Protein AF-A0A8S2AMV3-F1 (afdb_monomer)

Sequence (111 aa):
MFVGEENVQEKDVESAAIEYRDFISIHAGNHKGGLKNCLNGDPNRDIRLSMSEQWLEALAKTRGPDLVKFTQWNLLRIYPKTTRFDSYNYDPLVGSIYGAQMVAFNMQVII

Secondary structure (DSSP, 8-state):
------STTHHHHHHHHHHHHHT-SSEEPP-TTGGGTTT---TTS-EEEEEEHHHHHHHHHHHHHHHHHHHTTSEEEEE--TT-TT-PPPPTHHHHTTT-SEE---TTS--

Solvent-accessible surface area (backbone atoms only — not comparable to full-atom values): 6828 Å² total; per-residue (Å²): 132,89,85,85,98,80,72,82,67,60,59,59,53,51,50,53,51,50,57,57,53,72,71,51,83,67,43,74,56,70,59,78,72,43,90,81,39,54,67,67,66,60,94,90,51,61,33,30,44,78,45,34,49,66,56,46,57,61,46,43,78,78,41,41,71,53,43,36,61,35,34,76,67,26,46,32,33,35,34,70,49,86,86,44,78,84,42,66,73,74,71,66,59,81,40,48,81,36,51,36,77,40,75,54,69,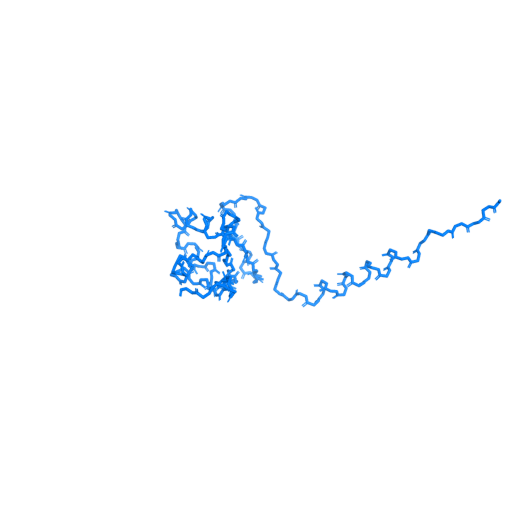50,82,88,53,80,131

Foldseek 3Di:
DDDDPPDDPPVVVVVVVVVVVVPDQAEAQDCVPHLVCRLVDDPVHAHEYEDELVSLLVSCVPQLVSLLVSLVRYAYAYDHDPVPPVQDADDQCSQVVSNHPHDDGPPVDDD

Structure (mmCIF, N/CA/C/O backbone):
data_AF-A0A8S2AMV3-F1
#
_entry.id   AF-A0A8S2AMV3-F1
#
loop_
_atom_site.group_PDB
_atom_site.id
_atom_site.type_symbol
_atom_site.label_atom_id
_atom_site.label_alt_id
_atom_site.label_comp_id
_atom_site.label_asym_id
_atom_site.label_entity_id
_atom_site.label_seq_id
_atom_site.pdbx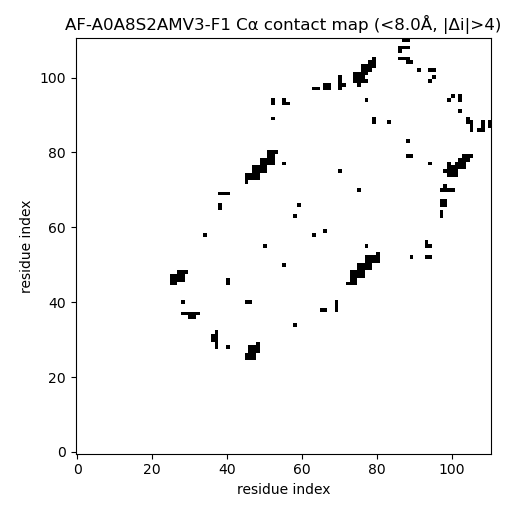_PDB_ins_code
_atom_site.Cartn_x
_atom_site.Cartn_y
_atom_site.Cartn_z
_atom_site.occupancy
_atom_site.B_iso_or_equiv
_atom_site.auth_seq_id
_atom_site.auth_comp_id
_atom_site.auth_asym_id
_atom_site.auth_atom_id
_atom_site.pdbx_PDB_model_num
ATOM 1 N N . MET A 1 1 ? 35.456 27.931 33.534 1.00 32.22 1 MET A N 1
ATOM 2 C CA . MET A 1 1 ? 34.500 27.558 34.597 1.00 32.22 1 MET A CA 1
ATOM 3 C C . MET A 1 1 ? 33.116 27.663 33.974 1.00 32.22 1 MET A C 1
ATOM 5 O O . MET A 1 1 ? 32.873 28.658 33.310 1.00 32.22 1 MET A O 1
ATOM 9 N N . PHE A 1 2 ? 32.348 26.575 34.070 1.00 42.25 2 PHE A N 1
ATOM 10 C CA . PHE A 1 2 ? 31.042 26.228 33.470 1.00 42.25 2 PHE A CA 1
ATOM 11 C C . PHE A 1 2 ? 30.028 27.399 33.395 1.00 42.25 2 PHE A C 1
ATOM 13 O O . PHE A 1 2 ? 30.151 28.330 34.181 1.00 42.25 2 PHE A O 1
ATOM 20 N N . VAL A 1 3 ? 29.058 27.444 32.464 1.00 35.28 3 VAL A N 1
ATOM 21 C CA . VAL A 1 3 ? 27.812 26.640 32.483 1.00 35.28 3 VAL A CA 1
ATOM 22 C C . VAL A 1 3 ? 27.141 26.539 31.089 1.00 35.28 3 VAL A C 1
ATOM 24 O O . VAL A 1 3 ? 26.787 27.554 30.505 1.00 35.28 3 VAL A O 1
ATOM 27 N N . GLY A 1 4 ? 26.943 25.295 30.628 1.00 45.47 4 GLY A N 1
ATOM 28 C CA . GLY A 1 4 ? 25.742 24.722 29.983 1.00 45.47 4 GLY A CA 1
ATOM 29 C C . GLY A 1 4 ? 25.014 25.431 28.831 1.00 45.47 4 GLY A C 1
ATOM 30 O O . GLY A 1 4 ? 24.056 26.157 29.076 1.00 45.47 4 GLY A O 1
ATOM 31 N N . GLU A 1 5 ? 25.315 25.032 27.591 1.00 45.06 5 GLU A N 1
ATOM 32 C CA . GLU A 1 5 ? 24.388 25.087 26.443 1.00 45.06 5 GLU A CA 1
ATOM 33 C C . GLU A 1 5 ? 23.826 23.679 26.155 1.00 45.06 5 GLU A C 1
ATOM 35 O O . GLU A 1 5 ? 24.066 23.087 25.111 1.00 45.06 5 GLU A O 1
ATOM 40 N N . GLU A 1 6 ? 23.093 23.100 27.106 1.00 51.28 6 GLU A N 1
ATOM 41 C CA . GLU A 1 6 ? 22.405 21.811 26.925 1.00 51.28 6 GLU A CA 1
ATOM 42 C C . GLU A 1 6 ? 20.994 21.898 27.530 1.00 51.28 6 GLU A C 1
ATOM 44 O O . GLU A 1 6 ? 20.849 21.645 28.724 1.00 51.28 6 GLU A O 1
ATOM 49 N N . ASN A 1 7 ? 19.964 22.302 26.754 1.00 51.59 7 ASN A N 1
ATOM 50 C CA . ASN A 1 7 ? 18.553 21.851 26.928 1.00 51.59 7 ASN A CA 1
ATOM 51 C C . ASN A 1 7 ? 17.475 22.546 26.060 1.00 51.59 7 ASN A C 1
ATOM 53 O O . ASN A 1 7 ? 16.330 22.098 26.089 1.00 51.59 7 ASN A O 1
ATOM 57 N N . VAL A 1 8 ? 17.750 23.654 25.360 1.00 47.81 8 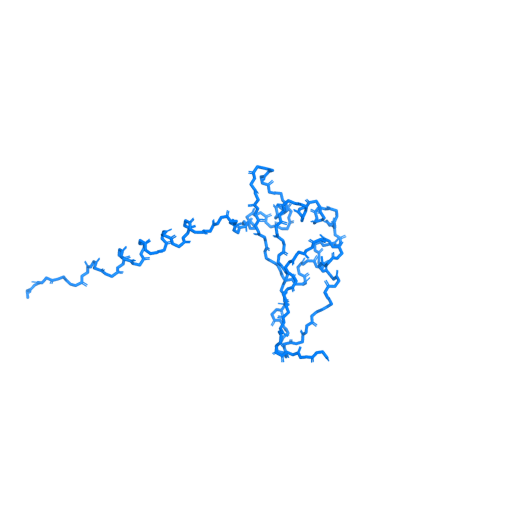VAL A N 1
ATOM 58 C CA . VAL A 1 8 ? 16.655 24.509 24.830 1.00 47.81 8 VAL A CA 1
ATOM 59 C C . VAL A 1 8 ? 16.135 24.083 23.444 1.00 47.81 8 VAL A C 1
ATOM 61 O O . VAL A 1 8 ? 15.021 24.435 23.094 1.00 47.81 8 VAL A O 1
ATOM 64 N N . GLN A 1 9 ? 16.855 23.259 22.672 1.00 55.59 9 GLN A N 1
ATOM 65 C CA . GLN A 1 9 ? 16.417 22.868 21.315 1.00 55.59 9 GLN A CA 1
ATOM 66 C C . GLN A 1 9 ? 15.683 21.519 21.218 1.00 55.59 9 GLN A C 1
ATOM 68 O O . GLN A 1 9 ? 14.879 21.339 20.311 1.00 55.59 9 GLN A O 1
ATOM 73 N N . GLU A 1 10 ? 15.906 20.566 22.126 1.00 55.97 10 GLU A N 1
ATOM 74 C CA . GLU A 1 10 ? 15.291 19.228 22.018 1.00 55.97 10 GLU A CA 1
ATOM 75 C C . GLU A 1 10 ? 13.824 19.204 22.468 1.00 55.97 10 GLU A C 1
ATOM 77 O O . GLU A 1 10 ? 12.996 18.540 21.847 1.00 55.97 10 GLU A O 1
ATOM 82 N N . LYS A 1 11 ? 13.476 19.980 23.504 1.00 58.62 11 LYS A N 1
ATOM 83 C CA . LYS A 1 11 ? 12.108 20.033 24.049 1.00 58.62 11 LYS A CA 1
ATOM 84 C C . LYS A 1 11 ? 11.096 20.637 23.076 1.00 58.62 11 LYS A C 1
ATOM 86 O O . LYS A 1 11 ? 9.969 20.154 23.021 1.00 58.62 11 LYS A O 1
ATOM 91 N N . ASP A 1 12 ? 11.507 21.638 22.300 1.00 63.31 12 ASP A N 1
ATOM 92 C CA . ASP A 1 12 ? 1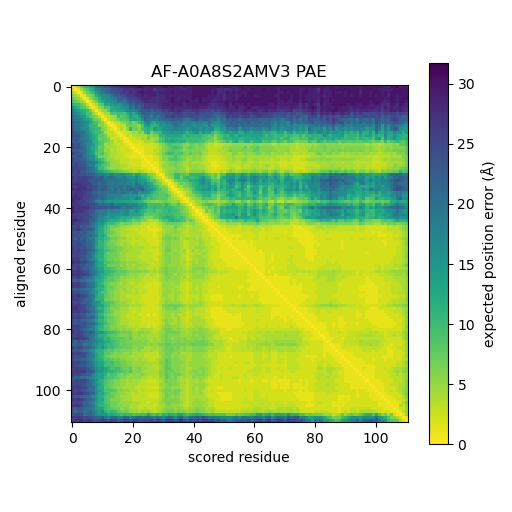0.647 22.306 21.312 1.00 63.31 12 ASP A CA 1
ATOM 93 C C . ASP A 1 12 ? 10.432 21.446 20.055 1.00 63.31 12 ASP A C 1
ATOM 95 O O . ASP A 1 12 ? 9.376 21.487 19.426 1.00 63.31 12 ASP A O 1
ATOM 99 N N . VAL A 1 13 ? 11.416 20.617 19.691 1.00 68.06 13 VAL A N 1
ATOM 100 C CA . VAL A 1 13 ? 11.283 19.656 18.585 1.00 68.06 13 VAL A CA 1
ATOM 101 C C . VAL A 1 13 ? 10.405 18.473 18.999 1.00 68.06 13 VAL A C 1
ATOM 103 O O . VAL A 1 13 ? 9.607 17.985 18.198 1.00 68.06 13 VAL A O 1
ATOM 106 N N . GLU A 1 14 ? 10.513 18.017 20.248 1.00 73.56 14 GLU A N 1
ATOM 107 C CA . GLU A 1 14 ? 9.685 16.932 20.772 1.00 73.56 14 GLU A CA 1
ATOM 108 C C . GLU A 1 14 ? 8.222 17.354 20.976 1.00 73.56 14 GLU A C 1
ATOM 110 O O . GLU A 1 14 ? 7.321 16.598 20.608 1.00 73.56 14 GLU A O 1
ATOM 115 N N . SER A 1 15 ? 7.962 18.574 21.458 1.00 74.56 15 SER A N 1
ATOM 116 C CA . SER A 1 15 ? 6.599 19.118 21.539 1.00 74.56 15 SER A CA 1
ATOM 117 C C . SER A 1 15 ? 5.964 19.269 20.153 1.00 74.56 15 SER A C 1
ATOM 119 O O . SER A 1 15 ? 4.858 18.775 19.936 1.00 74.56 15 SER A O 1
ATOM 121 N N . ALA A 1 16 ? 6.693 19.818 19.175 1.00 76.25 16 ALA A N 1
ATOM 122 C CA . ALA A 1 16 ? 6.225 19.918 17.792 1.00 76.25 16 ALA A CA 1
ATOM 123 C C . ALA A 1 16 ? 5.962 18.537 17.155 1.00 76.25 16 ALA A C 1
ATOM 125 O O . ALA A 1 16 ? 5.011 18.360 16.388 1.00 76.25 16 ALA A O 1
ATOM 126 N N . ALA A 1 17 ? 6.772 17.525 17.483 1.00 81.81 17 ALA A N 1
ATOM 127 C CA . ALA A 1 17 ? 6.555 16.156 17.025 1.00 81.81 17 ALA A CA 1
ATOM 128 C C . ALA A 1 17 ? 5.298 15.515 17.640 1.00 81.81 17 ALA A C 1
ATOM 130 O O . ALA A 1 17 ? 4.644 14.709 16.972 1.00 81.81 17 ALA A O 1
ATOM 131 N N . ILE A 1 18 ? 4.960 15.849 18.889 1.00 83.44 18 ILE A N 1
ATOM 132 C CA . ILE A 1 18 ? 3.724 15.404 19.550 1.00 83.44 18 ILE A CA 1
ATOM 133 C C . ILE A 1 18 ? 2.513 16.058 18.883 1.00 83.44 18 ILE A C 1
ATOM 135 O O . ILE A 1 18 ? 1.624 15.340 18.430 1.00 83.44 18 ILE A O 1
ATOM 139 N N . GLU A 1 19 ? 2.529 17.380 18.705 1.00 89.38 19 GLU A N 1
ATOM 140 C CA . GLU A 1 19 ? 1.448 18.108 18.028 1.00 89.38 19 GLU A CA 1
ATOM 141 C C . GLU A 1 19 ? 1.195 17.555 16.618 1.00 89.38 19 GLU A C 1
ATOM 143 O O . GLU A 1 19 ? 0.056 17.292 16.236 1.00 89.38 19 GLU A O 1
ATOM 148 N N . TYR A 1 20 ? 2.260 17.276 15.856 1.00 89.62 20 TYR A N 1
ATOM 149 C CA . TYR A 1 20 ? 2.140 16.655 14.537 1.00 89.62 20 TYR A CA 1
ATOM 150 C C . TYR A 1 20 ? 1.484 15.267 14.581 1.00 89.62 20 TYR A C 1
ATOM 152 O O . TYR A 1 20 ? 0.687 14.931 13.703 1.00 89.62 20 TYR A O 1
ATOM 160 N N . ARG A 1 21 ? 1.814 14.442 15.583 1.00 87.75 21 ARG A N 1
ATOM 161 C CA . ARG A 1 21 ? 1.227 13.101 15.737 1.00 87.75 21 ARG A CA 1
ATOM 162 C C . ARG A 1 21 ? -0.266 13.167 16.030 1.00 87.75 21 ARG A C 1
ATOM 164 O O . ARG A 1 21 ? -0.997 12.332 15.498 1.00 87.75 21 ARG A O 1
ATOM 171 N N . ASP A 1 22 ? -0.700 14.155 16.803 1.00 89.81 22 ASP A N 1
ATOM 172 C CA . ASP A 1 22 ? -2.104 14.336 17.173 1.00 89.81 22 ASP A CA 1
ATOM 173 C C . ASP A 1 22 ? -2.975 14.756 1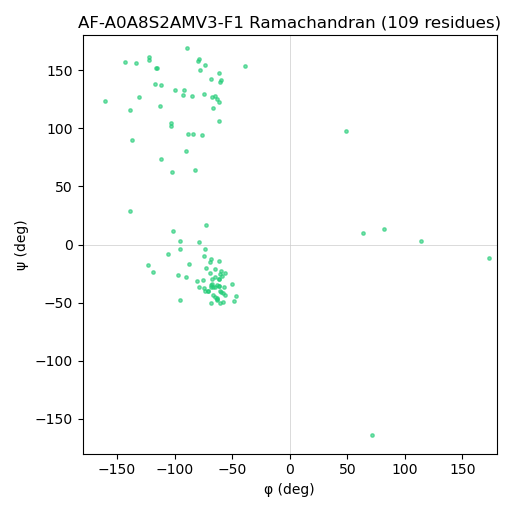5.976 1.00 89.81 22 ASP A C 1
ATOM 175 O O . ASP A 1 22 ? -4.161 14.427 15.921 1.00 89.81 22 ASP A O 1
ATOM 179 N N . PHE A 1 23 ? -2.388 15.378 14.946 1.00 91.69 23 PHE A N 1
ATOM 180 C CA . PHE A 1 23 ? -3.080 15.664 13.682 1.00 91.69 23 PHE A CA 1
ATOM 181 C C . PHE A 1 23 ? -3.291 14.430 12.780 1.00 91.69 23 PHE A C 1
ATOM 183 O O . PHE A 1 23 ? -4.009 14.510 11.780 1.00 91.69 23 PHE A O 1
ATOM 190 N N . ILE A 1 24 ? -2.688 13.275 13.083 1.00 89.81 24 ILE A N 1
ATOM 191 C CA . ILE A 1 24 ? -2.810 12.067 12.253 1.00 89.81 24 ILE A CA 1
ATOM 192 C C . ILE A 1 24 ? -4.028 11.250 12.694 1.00 89.81 24 ILE A C 1
ATOM 194 O O . ILE A 1 24 ? -3.920 10.394 13.561 1.00 89.81 24 ILE A O 1
ATOM 198 N N . SER A 1 25 ? -5.176 11.431 12.037 1.00 90.44 25 SER A N 1
ATOM 199 C CA . SER A 1 25 ? -6.394 10.676 12.387 1.00 90.44 25 SER A CA 1
ATOM 200 C C . SER A 1 25 ? -6.364 9.204 11.942 1.00 90.44 25 SER A C 1
ATOM 202 O O . SER A 1 25 ? -6.790 8.322 12.681 1.00 90.44 25 SER A O 1
ATOM 204 N N . ILE A 1 26 ? -5.838 8.912 10.742 1.00 88.69 26 ILE A N 1
ATOM 205 C CA . ILE A 1 26 ? -5.706 7.535 10.224 1.00 88.69 26 ILE A CA 1
ATOM 206 C C . ILE A 1 26 ? -4.256 7.101 10.365 1.00 88.69 26 ILE A C 1
ATOM 208 O O . ILE A 1 26 ? -3.400 7.488 9.568 1.00 88.69 26 ILE A O 1
ATOM 212 N N . HIS A 1 27 ? -3.956 6.293 11.370 1.00 87.31 27 HIS A N 1
ATOM 213 C CA . HIS A 1 27 ? -2.578 5.906 11.645 1.00 87.31 27 HIS A CA 1
ATOM 214 C C . HIS A 1 27 ? -2.073 4.824 10.688 1.00 87.31 27 HIS A C 1
ATOM 216 O O . HIS A 1 27 ? -2.821 3.975 10.200 1.00 87.31 27 HIS A O 1
ATOM 222 N N . ALA A 1 28 ? -0.764 4.847 10.430 1.00 87.25 28 ALA A N 1
ATOM 223 C CA . ALA A 1 28 ? -0.111 3.782 9.686 1.00 87.25 28 ALA A CA 1
ATOM 224 C C . ALA A 1 28 ? -0.178 2.465 10.476 1.00 87.25 28 ALA A C 1
ATOM 226 O O . ALA A 1 28 ? 0.207 2.410 11.646 1.00 87.25 28 ALA A O 1
ATOM 227 N N . GLY A 1 29 ? -0.658 1.408 9.825 1.00 81.31 29 GLY A N 1
ATOM 228 C CA . GLY A 1 29 ? -0.611 0.055 10.354 1.00 81.31 29 GLY A CA 1
ATOM 229 C C . GLY A 1 29 ? 0.829 -0.452 10.420 1.00 81.31 29 GLY A C 1
ATOM 230 O O . GLY A 1 29 ? 1.650 -0.175 9.544 1.00 81.31 29 GLY A O 1
ATOM 231 N N . ASN A 1 30 ? 1.143 -1.211 11.467 1.00 67.62 30 ASN A N 1
ATOM 232 C CA . ASN A 1 30 ? 2.455 -1.823 11.630 1.00 67.62 30 ASN A CA 1
ATOM 233 C C . ASN A 1 30 ? 2.475 -3.227 11.016 1.00 67.62 30 ASN A C 1
ATOM 235 O O . ASN A 1 30 ? 1.644 -4.064 11.348 1.00 67.62 30 ASN A O 1
ATOM 239 N N . HIS A 1 31 ? 3.509 -3.540 10.236 1.00 59.53 31 HIS A N 1
ATOM 240 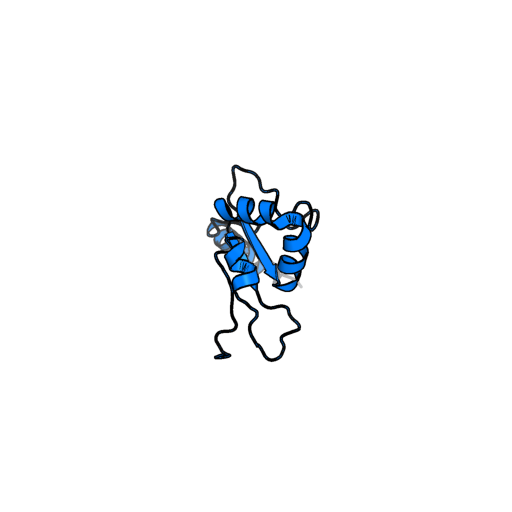C CA . HIS A 1 31 ? 3.771 -4.884 9.696 1.00 59.53 31 HIS A CA 1
ATOM 241 C C . HIS A 1 31 ? 4.267 -5.894 10.754 1.00 59.53 31 HIS A C 1
ATOM 243 O O . HIS A 1 31 ? 4.882 -6.903 10.400 1.00 59.53 31 HIS A O 1
ATOM 249 N N . LYS A 1 32 ? 4.093 -5.619 12.057 1.00 49.16 32 LYS A N 1
ATOM 250 C CA . LYS A 1 32 ? 4.634 -6.464 13.134 1.00 49.16 32 LYS A CA 1
ATOM 251 C C . LYS A 1 32 ? 4.004 -7.863 13.025 1.00 49.16 32 LYS A C 1
ATOM 253 O O . LYS A 1 32 ? 2.829 -8.041 13.316 1.00 49.16 32 LYS A O 1
ATOM 258 N N . GLY A 1 33 ? 4.786 -8.843 12.559 1.00 55.44 33 GLY A N 1
ATOM 259 C CA . GLY A 1 33 ? 4.330 -10.216 12.276 1.00 55.44 33 GLY A CA 1
ATOM 260 C C . GLY A 1 33 ? 4.367 -10.643 10.800 1.00 55.44 33 GLY A C 1
ATOM 261 O O . GLY A 1 33 ? 3.972 -11.764 10.482 1.00 55.44 33 GLY A O 1
ATOM 262 N N . GLY A 1 34 ? 4.855 -9.790 9.893 1.00 60.88 34 GLY A N 1
ATOM 263 C CA . GLY A 1 34 ? 5.063 -10.133 8.484 1.00 60.88 34 GLY A CA 1
ATOM 264 C C . GLY A 1 34 ? 3.770 -10.292 7.673 1.00 60.88 34 GLY A C 1
ATOM 265 O O . GLY A 1 34 ? 2.688 -9.869 8.082 1.00 60.88 34 GLY A O 1
ATOM 266 N N . LEU A 1 35 ? 3.894 -10.927 6.502 1.00 56.47 35 LEU A N 1
ATOM 267 C CA . LEU A 1 35 ? 2.850 -11.051 5.470 1.00 56.47 35 LEU A CA 1
ATOM 268 C C . LEU A 1 35 ? 1.536 -11.689 5.964 1.00 56.47 35 LEU A C 1
ATOM 270 O O . LEU A 1 35 ? 0.480 -11.470 5.381 1.00 56.47 35 LEU A O 1
ATOM 274 N N . LYS A 1 36 ? 1.584 -12.499 7.031 1.00 58.66 36 LYS A N 1
ATOM 275 C CA . LYS A 1 36 ? 0.409 -13.199 7.579 1.00 58.66 36 LYS A CA 1
ATOM 276 C C . LYS A 1 36 ? -0.457 -12.306 8.467 1.00 58.66 36 LYS A C 1
ATOM 278 O O . LYS A 1 36 ? -1.676 -12.436 8.443 1.00 58.66 36 LYS A O 1
ATOM 283 N N . ASN A 1 37 ? 0.143 -11.345 9.161 1.00 65.62 37 ASN A N 1
ATOM 284 C CA . ASN A 1 37 ? -0.579 -10.509 10.122 1.00 65.62 37 ASN A CA 1
ATOM 285 C C . ASN A 1 37 ? -0.835 -9.090 9.607 1.00 65.62 37 ASN A C 1
ATOM 287 O O . ASN A 1 37 ? -1.599 -8.361 10.224 1.00 65.62 37 ASN A O 1
ATOM 291 N N . CYS A 1 38 ? -0.252 -8.703 8.466 1.00 68.06 38 CYS A N 1
ATOM 292 C CA . CYS A 1 38 ? -0.357 -7.337 7.949 1.00 68.06 38 CYS A CA 1
ATOM 293 C C . CYS A 1 38 ? -1.792 -6.895 7.625 1.00 68.06 38 CYS A C 1
ATOM 295 O O . CYS A 1 38 ? -2.080 -5.715 7.747 1.00 68.06 38 CYS A O 1
ATOM 297 N N . LEU A 1 39 ? -2.682 -7.817 7.238 1.00 74.88 39 LEU A N 1
ATOM 298 C CA . LEU A 1 39 ? -4.085 -7.520 6.904 1.00 74.88 39 LEU A CA 1
ATOM 299 C C . LEU A 1 39 ? -5.054 -7.740 8.077 1.00 74.88 39 LEU A C 1
ATOM 301 O O . LEU A 1 39 ? -6.241 -7.453 7.954 1.00 74.88 39 LEU A O 1
ATOM 305 N N . ASN A 1 40 ? -4.560 -8.245 9.212 1.00 66.06 40 ASN A N 1
ATOM 306 C CA . ASN A 1 40 ? -5.373 -8.483 10.401 1.00 66.06 40 ASN A CA 1
ATOM 307 C C . ASN A 1 40 ? -5.342 -7.218 11.267 1.00 66.06 40 ASN A C 1
ATOM 309 O O . ASN A 1 40 ? -4.550 -7.111 12.202 1.00 66.06 40 ASN A O 1
ATOM 313 N N . GLY A 1 41 ? -6.159 -6.234 10.891 1.00 60.88 41 GLY A N 1
ATOM 314 C CA . GLY A 1 41 ? -6.393 -5.029 11.684 1.00 60.88 41 GLY A CA 1
ATOM 315 C C . GLY A 1 41 ? -7.380 -5.275 12.826 1.00 60.88 41 GLY A C 1
ATOM 316 O O . GLY A 1 41 ? -8.179 -6.212 12.780 1.00 60.88 41 GLY A O 1
ATOM 317 N N . ASP A 1 42 ? -7.324 -4.423 13.848 1.00 65.19 42 ASP A N 1
ATOM 318 C CA . ASP A 1 42 ? -8.403 -4.305 14.828 1.00 65.19 42 ASP A CA 1
ATOM 319 C C . ASP A 1 42 ? -9.676 -3.854 14.086 1.00 65.19 42 ASP A C 1
ATOM 321 O O . ASP A 1 42 ? -9.637 -2.808 13.437 1.00 65.19 42 ASP A O 1
ATOM 325 N N . PRO A 1 43 ? -10.792 -4.604 14.143 1.00 66.25 43 PRO A N 1
ATOM 326 C CA . PRO A 1 43 ? -12.033 -4.211 13.477 1.00 66.25 43 PRO A CA 1
ATOM 327 C C . PRO A 1 43 ? -12.606 -2.879 13.985 1.00 66.25 43 PRO A C 1
ATOM 329 O O . PRO A 1 43 ? -13.484 -2.325 13.335 1.00 66.25 43 PRO A O 1
ATOM 332 N N . ASN A 1 44 ? -12.125 -2.362 15.120 1.00 69.50 44 ASN A N 1
ATOM 333 C CA . ASN A 1 44 ? -12.546 -1.080 15.682 1.00 69.50 44 ASN A CA 1
ATOM 334 C C . ASN A 1 44 ? -11.628 0.090 15.304 1.00 69.50 44 ASN A C 1
ATOM 336 O O . ASN A 1 44 ? -11.832 1.200 15.800 1.00 69.50 44 ASN A O 1
ATOM 340 N N . ARG A 1 45 ? -10.593 -0.131 14.482 1.00 78.12 45 ARG A N 1
ATOM 341 C CA . ARG A 1 45 ? -9.651 0.925 14.112 1.00 78.12 45 ARG A CA 1
ATOM 342 C C . ARG A 1 45 ? -9.281 0.873 12.639 1.00 78.12 45 ARG A C 1
ATOM 344 O O . ARG A 1 45 ? -8.554 -0.017 12.203 1.00 78.12 45 ARG A O 1
ATOM 351 N N . ASP A 1 46 ? -9.660 1.927 11.930 1.00 85.19 46 ASP A N 1
ATOM 352 C CA . ASP A 1 46 ? -9.221 2.155 10.561 1.00 85.19 46 ASP A CA 1
ATOM 353 C C . ASP A 1 46 ? -7.720 2.457 10.541 1.00 85.19 46 ASP A C 1
ATOM 355 O O . ASP A 1 46 ? -7.209 3.342 11.243 1.00 85.19 46 ASP A O 1
ATOM 359 N N . ILE A 1 47 ? -6.992 1.710 9.719 1.00 89.06 47 ILE A N 1
ATOM 360 C CA . ILE A 1 47 ? -5.562 1.897 9.501 1.00 89.06 47 ILE A CA 1
ATOM 361 C C . ILE A 1 47 ? -5.266 2.148 8.028 1.00 89.06 47 ILE A C 1
ATOM 363 O O . ILE A 1 47 ? -6.044 1.830 7.128 1.00 89.06 47 ILE A O 1
ATOM 367 N N . ARG A 1 48 ? -4.085 2.708 7.768 1.00 91.69 48 ARG A N 1
ATOM 368 C CA . ARG A 1 48 ? -3.520 2.785 6.417 1.00 91.69 48 ARG A CA 1
ATOM 369 C C . ARG A 1 48 ? -2.290 1.901 6.290 1.00 91.69 48 ARG A C 1
ATOM 371 O O . ARG A 1 48 ? -1.422 1.922 7.162 1.00 91.69 48 ARG A O 1
ATOM 378 N N . LEU A 1 49 ? -2.171 1.178 5.184 1.00 92.00 49 LEU A N 1
ATOM 379 C CA . LEU A 1 49 ? -0.966 0.432 4.821 1.00 92.00 49 LEU A CA 1
ATOM 380 C C . LEU A 1 49 ? -0.346 0.991 3.549 1.00 92.00 49 LEU A C 1
ATOM 382 O O . LEU A 1 49 ? -1.019 1.570 2.701 1.00 92.00 49 LEU A O 1
ATOM 386 N N . SER A 1 50 ? 0.967 0.829 3.430 1.00 92.19 50 SER A N 1
ATOM 387 C CA . SER A 1 50 ? 1.727 1.165 2.230 1.00 92.19 50 SER A CA 1
ATOM 388 C C . SER A 1 50 ? 2.616 -0.010 1.868 1.00 92.19 50 SER A C 1
ATOM 390 O O . SER A 1 50 ? 3.386 -0.462 2.710 1.00 92.19 50 SER A O 1
ATOM 392 N N . MET A 1 51 ? 2.542 -0.481 0.627 1.00 91.50 51 MET A N 1
ATOM 393 C CA . MET A 1 51 ? 3.389 -1.569 0.136 1.00 91.50 51 MET A CA 1
ATOM 394 C C . MET A 1 51 ? 3.808 -1.361 -1.315 1.00 91.50 51 MET A C 1
ATOM 396 O O . MET A 1 51 ? 3.155 -0.636 -2.063 1.00 91.50 51 MET A O 1
ATOM 400 N N . SER A 1 52 ? 4.910 -1.994 -1.712 1.00 94.12 52 SER A N 1
ATOM 401 C CA . SER A 1 52 ? 5.350 -1.952 -3.103 1.00 94.12 52 SER A CA 1
ATOM 402 C C . SER A 1 52 ? 4.462 -2.824 -3.991 1.00 94.12 52 SER A C 1
ATOM 404 O O . SER A 1 52 ? 3.905 -3.822 -3.525 1.00 94.12 52 SER A O 1
ATOM 406 N N . GLU A 1 53 ? 4.397 -2.492 -5.283 1.00 95.38 53 GLU A N 1
ATOM 407 C CA . GLU A 1 53 ? 3.717 -3.304 -6.309 1.00 95.38 53 GLU A CA 1
ATOM 408 C C . GLU A 1 53 ? 4.098 -4.796 -6.209 1.00 95.38 53 GLU A C 1
ATOM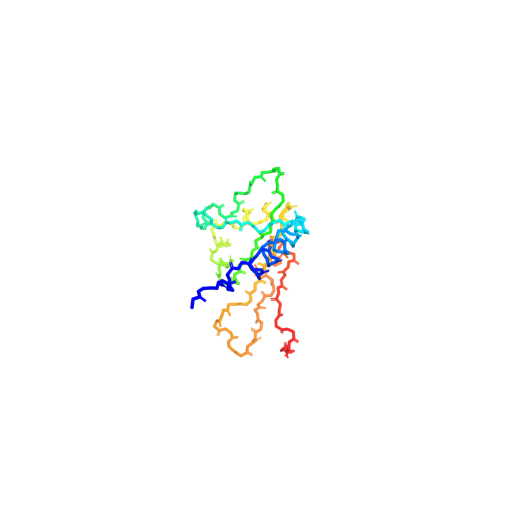 410 O O . GLU A 1 53 ? 3.236 -5.666 -6.174 1.00 95.38 53 GLU A O 1
ATOM 415 N N . GLN A 1 54 ? 5.392 -5.094 -6.038 1.00 94.38 54 GLN A N 1
ATOM 416 C CA . GLN A 1 54 ? 5.924 -6.455 -6.017 1.00 94.38 54 GLN A CA 1
ATOM 417 C C . GLN A 1 54 ? 5.451 -7.215 -4.775 1.00 94.38 54 GLN A C 1
ATOM 419 O O . GLN A 1 54 ? 5.210 -8.423 -4.825 1.00 94.38 54 GLN A O 1
ATOM 424 N N . TRP A 1 55 ? 5.342 -6.519 -3.642 1.00 91.56 55 TRP A N 1
ATOM 425 C CA . TRP A 1 55 ? 4.865 -7.129 -2.408 1.00 91.56 55 TRP A CA 1
ATOM 426 C C . TRP A 1 55 ? 3.372 -7.426 -2.490 1.00 91.56 55 TRP A C 1
ATOM 428 O O . TRP A 1 55 ? 2.943 -8.502 -2.074 1.00 91.56 55 TRP A O 1
ATOM 438 N N . LEU A 1 56 ? 2.601 -6.515 -3.091 1.00 93.12 56 LEU A N 1
ATOM 439 C CA . LEU A 1 56 ? 1.184 -6.734 -3.337 1.00 93.12 56 LEU A CA 1
ATOM 440 C C . LEU A 1 56 ? 0.950 -7.911 -4.285 1.00 93.12 56 LEU A C 1
ATOM 442 O O . LEU A 1 56 ? 0.150 -8.779 -3.959 1.00 93.12 56 LEU A O 1
ATOM 446 N N . GLU A 1 57 ? 1.669 -7.996 -5.406 1.00 93.69 57 GLU A N 1
ATOM 447 C CA . GLU A 1 57 ? 1.556 -9.116 -6.353 1.00 93.69 57 GLU A CA 1
ATOM 448 C C . GLU A 1 57 ? 1.844 -10.467 -5.687 1.00 93.69 57 GLU A C 1
ATOM 450 O O . GLU A 1 57 ? 1.152 -11.457 -5.931 1.00 93.69 57 GLU A O 1
ATOM 455 N N . ALA A 1 58 ? 2.864 -10.528 -4.828 1.00 92.62 58 ALA A N 1
ATOM 456 C CA . ALA A 1 58 ? 3.192 -11.740 -4.086 1.00 92.62 58 ALA A CA 1
ATOM 457 C C . ALA A 1 58 ? 2.097 -12.106 -3.070 1.00 92.62 58 ALA A C 1
ATOM 459 O O . ALA A 1 58 ? 1.712 -13.273 -2.964 1.00 92.62 58 ALA A O 1
ATOM 460 N N . LEU A 1 59 ? 1.573 -11.114 -2.345 1.00 89.44 59 LEU A N 1
ATOM 461 C CA . LEU A 1 59 ? 0.499 -11.288 -1.369 1.00 89.44 59 LEU A CA 1
ATOM 462 C C . LEU A 1 59 ? -0.807 -11.731 -2.041 1.00 89.44 59 LEU A C 1
ATOM 464 O O . LEU A 1 59 ? -1.442 -12.687 -1.596 1.00 89.44 59 LEU A O 1
ATOM 468 N N . ALA A 1 60 ? -1.171 -11.088 -3.147 1.00 92.12 60 ALA A N 1
ATOM 469 C CA . ALA A 1 60 ? -2.388 -11.321 -3.913 1.00 92.12 60 ALA A CA 1
ATOM 470 C C . ALA A 1 60 ? -2.536 -12.773 -4.390 1.00 92.12 60 ALA A C 1
ATOM 472 O O . ALA A 1 60 ? -3.637 -13.323 -4.336 1.00 92.12 60 ALA A O 1
ATOM 473 N N . LYS A 1 61 ? -1.426 -13.434 -4.756 1.00 92.50 61 LYS A N 1
ATOM 474 C CA . LYS A 1 61 ? -1.405 -14.853 -5.167 1.00 92.50 61 LYS A CA 1
ATOM 475 C C . LYS A 1 61 ? -1.930 -15.811 -4.100 1.00 92.50 61 LYS A C 1
ATOM 477 O O . LYS A 1 61 ? -2.386 -16.897 -4.435 1.00 92.50 61 LYS A O 1
ATOM 482 N N . THR A 1 62 ? -1.830 -15.439 -2.824 1.00 91.06 62 THR A N 1
ATOM 483 C CA . THR A 1 62 ? -2.202 -16.314 -1.700 1.00 91.06 62 THR A CA 1
ATOM 484 C C . THR A 1 62 ? -3.331 -15.749 -0.843 1.00 91.06 62 THR A C 1
ATOM 486 O O . THR A 1 62 ? -4.022 -16.516 -0.180 1.00 91.06 62 THR A O 1
ATOM 489 N N . ARG A 1 63 ? -3.537 -14.425 -0.850 1.00 90.69 63 ARG A N 1
ATOM 490 C CA . ARG A 1 63 ? -4.437 -13.713 0.072 1.00 90.69 63 ARG A CA 1
ATOM 491 C C . ARG A 1 63 ? -5.266 -12.606 -0.596 1.00 90.69 63 ARG A C 1
ATOM 493 O O . ARG A 1 63 ? -5.640 -11.638 0.059 1.00 90.69 63 ARG A O 1
ATOM 500 N N . GLY A 1 64 ? -5.582 -12.735 -1.886 1.00 92.56 64 GLY A N 1
ATOM 501 C CA . GLY A 1 64 ? -6.452 -11.793 -2.611 1.00 92.56 64 GLY A CA 1
ATOM 502 C C . GLY A 1 64 ? -7.770 -11.439 -1.890 1.00 92.56 64 GLY A C 1
ATOM 503 O O . GLY A 1 64 ? -8.060 -10.254 -1.738 1.00 92.56 64 GLY A O 1
ATOM 504 N N . PRO A 1 65 ? -8.550 -12.415 -1.379 1.00 92.75 65 PRO A N 1
ATOM 505 C CA . PRO A 1 65 ? -9.783 -12.124 -0.639 1.00 92.75 65 PRO A CA 1
ATOM 506 C C . PRO A 1 65 ? -9.561 -11.301 0.636 1.00 92.75 65 PRO A C 1
ATOM 508 O O . PRO A 1 65 ? -10.367 -10.428 0.958 1.00 92.75 65 PRO A O 1
ATOM 511 N N . ASP A 1 66 ? -8.450 -11.538 1.338 1.00 90.62 66 ASP A N 1
ATOM 512 C CA . ASP A 1 66 ? -8.103 -10.776 2.537 1.00 90.62 66 ASP A CA 1
ATOM 513 C C . ASP A 1 66 ? -7.760 -9.324 2.188 1.00 90.62 66 ASP A C 1
ATOM 515 O O . ASP A 1 66 ? -8.095 -8.427 2.957 1.00 90.62 66 ASP A O 1
ATOM 519 N N . LEU A 1 67 ? -7.128 -9.075 1.032 1.00 91.88 67 LEU A N 1
ATOM 520 C CA . LEU A 1 67 ? -6.862 -7.718 0.542 1.00 91.88 67 LEU A CA 1
ATOM 521 C C . LEU A 1 67 ? -8.164 -6.963 0.276 1.00 91.88 67 LEU A C 1
ATOM 523 O O . LEU A 1 67 ? -8.327 -5.854 0.776 1.00 91.88 67 LEU A O 1
ATOM 527 N N . VAL A 1 68 ? -9.114 -7.591 -0.424 1.00 93.88 68 VAL A N 1
ATOM 528 C CA . VAL A 1 68 ? -10.433 -6.991 -0.687 1.00 93.88 68 VAL A CA 1
ATOM 529 C C . VAL A 1 68 ? -11.128 -6.652 0.630 1.00 93.88 68 VAL A C 1
ATOM 531 O O . VAL A 1 68 ? -11.553 -5.515 0.833 1.00 93.88 68 VAL A O 1
ATOM 534 N N . LYS A 1 69 ? -11.181 -7.606 1.567 1.00 91.25 69 LYS A N 1
ATOM 535 C CA . LYS A 1 69 ? -11.781 -7.397 2.891 1.00 91.25 69 LYS A CA 1
ATOM 536 C C . LYS A 1 69 ? -11.085 -6.278 3.669 1.00 91.25 69 LYS A C 1
ATOM 538 O O . LYS A 1 69 ? -11.754 -5.472 4.308 1.00 91.25 69 LYS A O 1
ATOM 543 N N . PHE A 1 70 ? -9.757 -6.210 3.604 1.00 90.25 70 PHE A N 1
ATOM 544 C CA . PHE A 1 70 ? -8.982 -5.145 4.229 1.00 90.25 70 PHE A CA 1
ATOM 545 C C . PHE A 1 70 ? -9.370 -3.774 3.659 1.00 90.25 70 PHE A C 1
ATOM 547 O O . PHE A 1 70 ? -9.713 -2.876 4.428 1.00 90.25 70 PHE A O 1
ATOM 554 N N . THR A 1 71 ? -9.393 -3.625 2.331 1.00 92.81 71 THR A N 1
ATOM 555 C CA . THR A 1 71 ? -9.674 -2.344 1.652 1.00 92.81 71 THR A CA 1
ATOM 556 C C . THR A 1 71 ? -11.104 -1.829 1.803 1.00 92.81 71 THR A C 1
ATOM 558 O O . THR A 1 71 ? -11.364 -0.668 1.507 1.00 92.81 71 THR A O 1
ATOM 561 N N . GLN A 1 72 ? -12.040 -2.650 2.283 1.00 91.69 72 GLN A N 1
ATOM 562 C CA . GLN A 1 72 ? -13.406 -2.195 2.570 1.00 91.69 72 GLN A CA 1
ATOM 563 C C . GLN A 1 72 ? -13.468 -1.208 3.742 1.00 91.69 72 GLN A C 1
ATOM 565 O O . GLN A 1 72 ? -14.340 -0.347 3.757 1.00 91.69 72 GLN A O 1
ATOM 570 N N . TRP A 1 73 ? -12.548 -1.334 4.699 1.00 88.75 73 TRP A N 1
ATOM 571 C CA . TRP A 1 73 ? -12.534 -0.538 5.934 1.00 88.75 73 TRP A CA 1
ATOM 572 C C . TRP A 1 73 ? -11.224 0.232 6.124 1.00 88.75 73 TRP A C 1
ATOM 574 O O . TRP A 1 73 ? -11.157 1.186 6.885 1.00 88.75 73 TRP A O 1
ATOM 584 N N . ASN A 1 74 ? -10.168 -0.165 5.414 1.00 91.06 74 ASN A N 1
ATOM 585 C CA . ASN A 1 74 ? -8.830 0.386 5.569 1.00 91.06 74 ASN A CA 1
ATOM 586 C C . ASN A 1 74 ? -8.308 0.963 4.256 1.00 91.06 74 ASN A C 1
ATOM 588 O O . ASN A 1 74 ? -8.723 0.571 3.162 1.00 91.06 74 ASN A O 1
ATOM 592 N N . LEU A 1 75 ? -7.331 1.863 4.363 1.00 92.94 75 LEU A N 1
ATOM 593 C CA . LEU A 1 75 ? -6.699 2.467 3.197 1.00 92.94 75 LEU A CA 1
ATOM 594 C C . LEU A 1 75 ? -5.451 1.692 2.784 1.00 92.94 75 LEU A C 1
ATOM 596 O O . LEU A 1 75 ? -4.536 1.479 3.585 1.00 92.94 75 LEU A O 1
ATOM 600 N N . LEU A 1 76 ? -5.370 1.334 1.506 1.00 94.25 76 LEU A N 1
ATOM 601 C CA . LEU A 1 76 ? -4.191 0.704 0.926 1.00 94.25 76 LEU A CA 1
ATOM 602 C C . LEU A 1 76 ? -3.527 1.639 -0.083 1.00 94.25 76 LEU A C 1
ATOM 604 O O . LEU A 1 76 ? -4.116 2.008 -1.102 1.00 94.25 76 LEU A O 1
ATOM 608 N N . ARG A 1 77 ? -2.270 1.991 0.204 1.00 95.75 77 ARG A N 1
ATOM 609 C CA . ARG A 1 77 ? -1.366 2.669 -0.722 1.00 95.75 77 ARG A CA 1
ATOM 610 C C . ARG A 1 77 ? -0.408 1.689 -1.372 1.00 95.75 77 ARG A C 1
ATOM 612 O O . ARG A 1 77 ? 0.256 0.907 -0.694 1.00 95.75 77 ARG A O 1
ATOM 619 N N . ILE A 1 78 ? -0.281 1.805 -2.684 1.00 96.25 78 ILE A N 1
ATOM 620 C CA . ILE A 1 78 ? 0.658 1.031 -3.488 1.00 96.25 78 ILE A CA 1
ATOM 621 C C . ILE A 1 78 ? 1.636 1.994 -4.123 1.00 96.25 78 ILE A C 1
ATOM 623 O O . ILE A 1 78 ? 1.246 3.079 -4.552 1.00 96.25 78 ILE A O 1
ATOM 627 N N . TYR A 1 79 ? 2.910 1.624 -4.140 1.00 96.19 79 TYR A N 1
ATOM 628 C CA . TYR A 1 79 ? 3.956 2.443 -4.734 1.00 96.19 79 TYR A CA 1
ATOM 629 C C . TYR A 1 79 ? 4.891 1.619 -5.627 1.00 96.19 79 TYR A C 1
ATOM 631 O O . TYR A 1 79 ? 5.012 0.402 -5.429 1.00 96.19 79 TYR A O 1
ATOM 639 N N . PRO A 1 80 ? 5.573 2.267 -6.592 1.00 96.69 80 PRO A N 1
ATOM 640 C CA . PRO A 1 80 ? 6.493 1.582 -7.484 1.00 96.69 80 PRO A CA 1
ATOM 641 C C . PRO A 1 80 ? 7.619 0.896 -6.709 1.00 96.69 80 PRO A C 1
ATOM 643 O O . PRO A 1 80 ? 8.139 1.440 -5.731 1.00 96.69 80 PRO A O 1
ATOM 646 N N . LYS A 1 81 ? 8.040 -0.293 -7.140 1.00 95.50 81 LYS A N 1
ATOM 647 C CA . LYS A 1 81 ? 9.231 -0.932 -6.552 1.00 95.50 81 LYS A CA 1
ATOM 648 C C . LYS A 1 81 ? 10.483 -0.072 -6.768 1.00 95.50 81 LYS A C 1
ATOM 650 O O . LYS A 1 81 ? 10.646 0.561 -7.809 1.00 95.50 81 LYS A O 1
ATOM 655 N N . THR A 1 82 ? 11.418 -0.125 -5.820 1.00 92.62 82 THR A N 1
ATOM 656 C CA . THR A 1 82 ? 12.647 0.690 -5.828 1.00 92.62 82 THR A CA 1
ATOM 657 C C . THR A 1 82 ? 13.534 0.465 -7.056 1.00 92.62 82 THR A C 1
ATOM 659 O O . THR A 1 82 ? 14.295 1.350 -7.420 1.00 92.62 82 THR A O 1
ATOM 662 N N . THR A 1 83 ? 13.431 -0.685 -7.731 1.00 95.12 83 THR A N 1
ATOM 663 C CA . THR A 1 83 ? 14.249 -0.991 -8.917 1.00 95.12 83 THR A CA 1
ATOM 664 C C . THR A 1 83 ? 13.828 -0.230 -10.180 1.00 95.12 83 THR A C 1
ATOM 666 O O . THR A 1 83 ? 14.469 -0.387 -11.213 1.00 95.12 83 THR A O 1
ATOM 669 N N . ARG A 1 84 ? 12.743 0.555 -10.141 1.00 92.56 84 ARG A N 1
ATOM 670 C CA . ARG A 1 84 ? 12.286 1.414 -11.249 1.00 92.56 84 ARG A CA 1
ATOM 671 C C . ARG A 1 84 ? 13.056 2.736 -11.252 1.00 92.56 84 ARG A C 1
ATOM 673 O O . ARG A 1 84 ? 12.493 3.799 -11.002 1.00 92.56 84 ARG A O 1
ATOM 680 N N . PHE A 1 85 ? 14.367 2.655 -11.471 1.00 94.31 85 PHE A N 1
ATOM 681 C CA . PHE A 1 85 ? 15.270 3.815 -11.441 1.00 94.31 85 PHE A CA 1
ATOM 682 C C . PHE A 1 85 ? 14.978 4.828 -12.554 1.00 94.31 85 PHE A C 1
ATOM 684 O O . PHE A 1 85 ? 15.194 6.023 -12.390 1.00 94.31 85 PHE A O 1
ATOM 691 N N . ASP A 1 86 ? 14.437 4.343 -13.665 1.00 94.38 86 ASP A N 1
ATOM 692 C CA . ASP A 1 86 ? 13.945 5.118 -14.805 1.00 94.38 86 ASP A CA 1
ATOM 693 C C . ASP A 1 86 ? 12.561 5.744 -14.567 1.00 94.38 86 ASP A C 1
ATOM 695 O O . ASP A 1 86 ? 12.027 6.425 -15.437 1.00 94.38 86 ASP A O 1
ATOM 699 N N . SER A 1 87 ? 11.987 5.555 -13.375 1.00 93.69 87 SER A N 1
ATOM 700 C CA . SER A 1 87 ? 10.681 6.073 -12.975 1.00 93.69 87 SER A CA 1
ATOM 701 C C . SER A 1 87 ? 9.478 5.542 -13.771 1.00 93.69 87 SER A C 1
ATOM 703 O O . SER A 1 87 ? 8.372 6.034 -13.539 1.00 93.69 87 SER A O 1
ATOM 705 N N . TYR A 1 88 ? 9.617 4.521 -14.630 1.00 94.19 88 TYR A N 1
ATOM 706 C CA . TYR A 1 88 ? 8.452 3.944 -15.320 1.00 94.19 88 TYR A CA 1
ATOM 707 C C . TYR A 1 88 ? 7.439 3.366 -14.331 1.00 94.19 88 TYR A C 1
ATOM 709 O O . TYR A 1 88 ? 7.800 2.693 -13.361 1.00 94.19 88 TYR A O 1
ATOM 717 N N . ASN A 1 89 ? 6.154 3.573 -14.613 1.00 94.69 89 ASN A N 1
ATOM 718 C CA . ASN A 1 89 ? 5.056 3.123 -13.762 1.00 94.69 89 ASN A CA 1
ATOM 719 C C . ASN A 1 89 ? 4.742 1.623 -13.932 1.00 94.69 89 ASN A C 1
ATOM 721 O O . ASN A 1 89 ? 5.134 0.976 -14.906 1.00 94.69 89 ASN A O 1
ATOM 725 N N . TYR A 1 90 ? 4.081 1.054 -12.927 1.00 94.44 90 TYR A N 1
ATOM 726 C CA . TYR A 1 90 ? 3.530 -0.302 -12.953 1.00 94.44 90 TYR A CA 1
ATOM 727 C C . TYR A 1 90 ? 2.101 -0.300 -13.492 1.00 94.44 90 TYR A C 1
ATOM 729 O O . TYR A 1 90 ? 1.491 0.758 -13.637 1.00 94.44 90 TYR A O 1
ATOM 737 N N . ASP A 1 91 ? 1.567 -1.489 -13.772 1.00 94.69 91 ASP A N 1
ATOM 738 C CA . ASP A 1 91 ? 0.157 -1.639 -14.123 1.00 94.69 91 ASP A CA 1
ATOM 739 C C . ASP A 1 91 ? -0.723 -1.285 -12.905 1.00 94.69 91 ASP A C 1
ATOM 741 O O . ASP A 1 91 ? -0.640 -1.972 -11.880 1.00 94.69 91 ASP A O 1
ATOM 745 N N . PRO A 1 92 ? -1.578 -0.245 -12.982 1.00 92.62 92 PRO A N 1
ATOM 746 C CA . PRO A 1 92 ? -2.428 0.146 -11.858 1.00 92.62 92 PRO A CA 1
ATOM 747 C C . PRO A 1 92 ? -3.395 -0.964 -11.428 1.00 92.62 92 PRO A C 1
ATOM 749 O O . PRO A 1 92 ? -3.787 -1.015 -10.257 1.00 92.62 92 PRO A O 1
ATOM 752 N N . LEU A 1 93 ? -3.757 -1.879 -12.337 1.00 94.62 93 LEU A N 1
ATOM 753 C CA . LEU A 1 93 ? -4.713 -2.951 -12.065 1.00 94.62 93 LEU A CA 1
ATOM 754 C C . LEU A 1 93 ? -4.244 -3.885 -10.954 1.00 94.62 93 LEU A C 1
ATOM 756 O O . LEU A 1 93 ? -5.087 -4.373 -10.203 1.00 94.62 93 LEU A O 1
ATOM 760 N N . VAL A 1 94 ? -2.928 -4.059 -10.780 1.00 92.56 94 VAL A N 1
ATOM 761 C CA . VAL A 1 94 ? -2.327 -4.838 -9.681 1.00 92.56 94 VAL A CA 1
ATOM 762 C C . VAL A 1 94 ? -2.893 -4.427 -8.319 1.00 92.56 94 VAL A C 1
ATOM 764 O O . VAL A 1 94 ? -3.055 -5.267 -7.437 1.00 92.56 94 VAL A O 1
ATOM 767 N N . GLY A 1 95 ? -3.223 -3.144 -8.152 1.00 92.56 95 GLY A N 1
ATOM 768 C CA . GLY A 1 95 ? -3.870 -2.603 -6.964 1.00 92.56 95 GLY A CA 1
ATOM 769 C C . GLY A 1 95 ? -5.380 -2.497 -7.045 1.00 92.56 95 GLY A C 1
ATOM 770 O O . GLY A 1 95 ? -6.089 -2.881 -6.111 1.00 92.56 95 GLY A O 1
ATOM 771 N N . SER A 1 96 ? -5.871 -1.943 -8.151 1.00 93.94 96 SER A N 1
ATOM 772 C CA . SER A 1 96 ? -7.271 -1.544 -8.281 1.00 93.94 96 SER A CA 1
ATOM 773 C C . SER A 1 96 ? -8.238 -2.723 -8.180 1.00 93.94 96 SER A C 1
ATOM 775 O O . SER A 1 96 ? -9.297 -2.577 -7.574 1.00 93.94 96 SER A O 1
ATOM 777 N N . ILE A 1 97 ? -7.869 -3.907 -8.687 1.00 96.31 97 ILE A N 1
ATOM 778 C CA . ILE A 1 97 ? -8.733 -5.100 -8.611 1.00 96.31 97 ILE A CA 1
ATOM 779 C C . ILE A 1 97 ? -8.964 -5.585 -7.173 1.00 96.31 97 ILE A C 1
ATOM 781 O O . ILE A 1 97 ? -9.941 -6.282 -6.910 1.00 96.31 97 ILE A O 1
ATOM 785 N N . TYR A 1 98 ? -8.084 -5.206 -6.242 1.00 95.88 98 TYR A N 1
ATOM 786 C CA . TYR A 1 98 ? -8.193 -5.537 -4.822 1.00 95.88 98 TYR A CA 1
ATOM 787 C C . TYR A 1 98 ? -8.718 -4.376 -3.976 1.00 95.88 98 TYR A C 1
ATOM 789 O O . TYR A 1 98 ? -8.643 -4.459 -2.758 1.00 95.88 98 TYR A O 1
ATOM 797 N N . GLY A 1 99 ? -9.230 -3.305 -4.594 1.00 95.62 99 GLY A N 1
ATOM 798 C CA . GLY A 1 99 ? -9.836 -2.174 -3.887 1.00 95.62 99 GLY A CA 1
ATOM 799 C C . GLY A 1 99 ? -8.846 -1.137 -3.351 1.00 95.62 99 GLY A C 1
ATOM 800 O O . GLY A 1 99 ? -9.234 -0.287 -2.552 1.00 95.62 99 GLY A O 1
ATOM 801 N N . ALA A 1 100 ? -7.576 -1.171 -3.770 1.00 96.31 100 ALA A N 1
ATOM 802 C CA . ALA A 1 100 ? -6.601 -0.178 -3.330 1.00 96.31 100 ALA A CA 1
ATOM 803 C C . ALA A 1 100 ? -6.981 1.233 -3.803 1.00 96.31 100 ALA A C 1
ATOM 805 O O . ALA A 1 100 ? -7.144 1.478 -4.998 1.00 96.31 100 ALA A O 1
ATOM 806 N N . GLN A 1 101 ? -7.085 2.168 -2.859 1.00 95.81 101 GLN A N 1
ATOM 807 C CA . GLN A 1 101 ? -7.562 3.529 -3.116 1.00 95.81 101 GLN A CA 1
ATOM 808 C C . GLN A 1 101 ? -6.423 4.487 -3.476 1.00 95.81 101 GLN A C 1
ATOM 810 O O . GLN A 1 101 ? -6.630 5.465 -4.186 1.00 95.81 101 GLN A O 1
ATOM 815 N N . MET A 1 102 ? -5.208 4.216 -2.991 1.00 96.31 102 MET A N 1
ATOM 816 C CA . MET A 1 102 ? -4.043 5.079 -3.184 1.00 96.31 102 MET A CA 1
ATOM 817 C C . MET A 1 102 ? -3.006 4.400 -4.090 1.00 96.31 102 MET A C 1
ATOM 819 O O . MET A 1 102 ? -1.959 3.941 -3.631 1.00 96.31 102 MET A O 1
ATOM 823 N N . VAL A 1 103 ? -3.288 4.329 -5.390 1.00 96.44 103 VAL A N 1
ATOM 824 C CA . VAL A 1 103 ? -2.371 3.780 -6.404 1.00 96.44 103 VAL A CA 1
ATOM 825 C C . VAL A 1 103 ? -1.386 4.875 -6.835 1.00 96.44 103 VAL A C 1
ATOM 827 O O . VAL A 1 103 ? -1.715 5.734 -7.647 1.00 96.44 103 VAL A O 1
ATOM 830 N N . ALA A 1 104 ? -0.196 4.911 -6.227 1.00 95.94 104 ALA A N 1
ATOM 831 C CA . ALA A 1 104 ? 0.754 6.009 -6.408 1.00 95.94 104 ALA A CA 1
ATOM 832 C C . ALA A 1 104 ? 1.619 5.817 -7.656 1.00 95.94 104 ALA A C 1
ATOM 834 O O . ALA A 1 104 ? 2.252 4.768 -7.803 1.00 95.94 104 ALA A O 1
ATOM 835 N N . PHE A 1 105 ? 1.667 6.844 -8.507 1.00 94.88 105 PHE A N 1
ATOM 836 C CA . PHE A 1 105 ? 2.427 6.888 -9.756 1.00 94.88 105 PHE A CA 1
ATOM 837 C C . PHE A 1 105 ? 3.517 7.963 -9.709 1.00 94.88 105 PHE A C 1
ATOM 839 O O . PHE A 1 105 ? 3.390 8.991 -9.042 1.00 94.88 105 PHE A O 1
ATOM 846 N N . ASN A 1 106 ? 4.575 7.725 -10.472 1.00 94.81 106 ASN A N 1
ATOM 847 C CA . ASN A 1 106 ? 5.578 8.707 -10.841 1.00 94.81 106 ASN A CA 1
ATOM 848 C C . ASN A 1 106 ? 4.992 9.616 -11.927 1.00 94.81 106 ASN A C 1
ATOM 850 O O . ASN A 1 106 ? 5.028 9.279 -13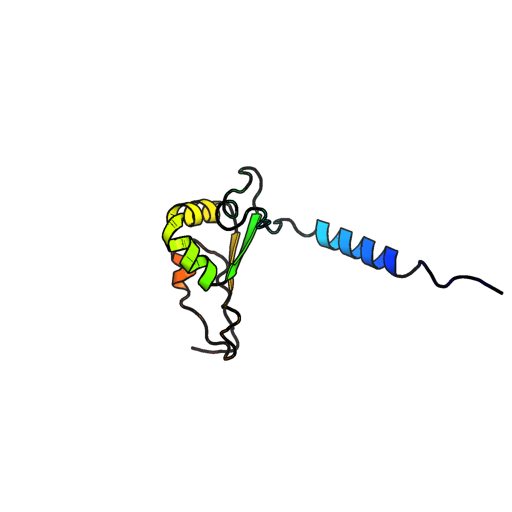.110 1.00 94.81 106 ASN A O 1
ATOM 854 N N . MET A 1 107 ? 4.420 10.751 -11.521 1.00 95.31 107 MET A N 1
ATOM 855 C CA . MET A 1 107 ? 3.722 11.677 -12.425 1.00 95.31 107 MET A CA 1
ATOM 856 C C . MET A 1 107 ? 4.657 12.406 -13.403 1.00 95.31 107 MET A C 1
ATOM 858 O O . MET A 1 107 ? 4.186 12.989 -14.374 1.00 95.31 107 MET A O 1
ATOM 862 N N . GLN A 1 108 ? 5.971 12.387 -13.159 1.00 93.56 108 GLN A N 1
ATOM 863 C CA . GLN 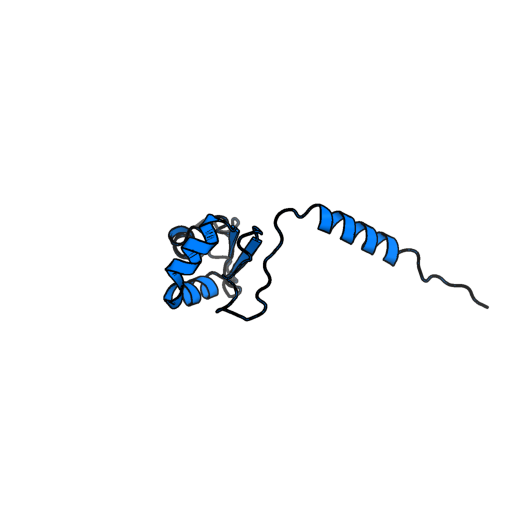A 1 108 ? 6.972 12.982 -14.047 1.00 93.56 108 GLN A CA 1
ATOM 864 C C . GLN A 1 108 ? 7.186 12.187 -15.342 1.00 93.56 108 GLN A C 1
ATOM 866 O O . GLN A 1 108 ? 7.701 12.742 -16.309 1.00 93.56 108 GLN A O 1
ATOM 871 N N . VAL A 1 109 ? 6.814 10.902 -15.363 1.00 89.06 109 VAL A N 1
ATOM 872 C CA . VAL A 1 109 ? 6.917 10.050 -16.552 1.00 89.06 109 VAL A CA 1
ATOM 873 C C . VAL A 1 109 ? 5.528 9.900 -17.150 1.00 89.06 109 VAL A C 1
ATOM 875 O O . VAL A 1 109 ? 4.683 9.178 -16.618 1.00 89.06 109 VAL A O 1
ATOM 878 N N . ILE A 1 110 ? 5.295 10.612 -18.250 1.00 78.88 110 ILE A N 1
ATOM 879 C CA . ILE A 1 110 ? 4.117 10.403 -19.091 1.00 78.88 110 ILE A CA 1
ATOM 880 C C . ILE A 1 110 ? 4.347 9.102 -19.870 1.00 78.88 110 ILE A C 1
ATOM 882 O O . ILE A 1 110 ? 5.429 8.901 -20.419 1.00 78.88 110 ILE A O 1
ATOM 886 N N . ILE A 1 111 ? 3.346 8.221 -19.813 1.00 61.22 111 ILE A N 1
ATOM 887 C CA . ILE A 1 111 ? 3.317 6.870 -20.397 1.00 61.22 111 ILE A CA 1
ATOM 888 C C . ILE A 1 111 ? 3.538 6.925 -21.910 1.00 61.22 111 ILE A C 1
ATOM 890 O O . ILE A 1 111 ? 2.923 7.809 -22.549 1.00 61.22 111 ILE A O 1
#

pLDDT: mean 82.42, std 16.47, range [32.22, 96.69]

Radius of gyration: 19.35 Å; Cα contacts (8 Å, |Δi|>4): 123; chains: 1; bounding box: 48×44×55 Å

Nearest PDB structures (foldseek):
  2fju-assembly1_B  TM=9.762E-01  e=1.716E-04  Homo sapiens
  4qj4-assembly1_B  TM=9.751E-01  e=2.398E-04  Homo sapiens
  9bcz-assembly1_A  TM=9.569E-01  e=2.098E-04  Gallus gallus
  4qj3-assembly1_B  TM=9.707E-01  e=2.564E-04  Homo sapiens
  2zkm-assembly1_X  TM=7.337E-01  e=1.605E-04  Homo sapiens

InterPro domains:
  IPR001192 Phosphoinositide phospholipase C family [PR00390] (75-96)
  IPR001192 Phosphoinositide phospholipase C family [PR00390] (96-111)
  IPR001192 Phosphoinositide phospholipase C family [PTHR10336] (37-108)
  IPR001711 Phospholipase C, phosphatidylinositol-specific, Y domain [PF00387] (49-108)
  IPR001711 Phospholipase C, phosphatidylinositol-specific, Y domain [PS50008] (50-108)
  IPR001711 Phospholipase C, phosphatidylinositol-specific, Y domain [SM00149] (20-111)
  IPR017946 PLC-like phosphodiesterase, TIM beta/alpha-barrel domain superfamily [G3DSA:3.20.20.190] (3-110)
  IPR017946 PLC-like phosphodiesterase, TIM beta/alpha-barrel domain superfamily [SSF51695] (15-108)

Mean predicted aligned error: 9.1 Å

Organism: Arabidopsis arenosa (NCBI:txid38785)